Protein AF-A0A8I1S4Y5-F1 (afdb_monomer)

pLDDT: mean 83.0, std 14.91, range [41.59, 98.25]

Structure (mmCIF, N/CA/C/O backbone):
data_AF-A0A8I1S4Y5-F1
#
_entry.id   AF-A0A8I1S4Y5-F1
#
loop_
_atom_site.group_PDB
_atom_site.id
_atom_site.type_symbol
_atom_site.label_atom_id
_atom_site.label_alt_id
_atom_site.label_comp_id
_atom_site.label_asym_id
_atom_site.label_entity_id
_atom_site.label_seq_id
_atom_site.pdbx_PDB_ins_code
_atom_site.Cartn_x
_atom_site.Cartn_y
_atom_site.Cartn_z
_atom_site.occupancy
_atom_site.B_iso_or_equiv
_atom_site.auth_seq_id
_atom_site.auth_comp_id
_atom_site.auth_asym_id
_atom_site.auth_atom_id
_atom_site.pdbx_PDB_model_num
ATOM 1 N N . MET A 1 1 ? -2.148 12.660 -16.450 1.00 50.75 1 MET A N 1
ATOM 2 C CA . MET A 1 1 ? -1.764 11.814 -17.601 1.00 50.75 1 MET A CA 1
ATOM 3 C C . MET A 1 1 ? -1.109 10.560 -17.035 1.00 50.75 1 MET A C 1
ATOM 5 O O . MET A 1 1 ? -0.146 10.704 -16.294 1.00 50.75 1 MET A O 1
ATOM 9 N N . SER A 1 2 ? -1.682 9.371 -17.241 1.00 83.38 2 SER A N 1
ATOM 10 C CA . SER A 1 2 ? -1.099 8.118 -16.728 1.00 83.38 2 SER A CA 1
ATOM 11 C C . SER A 1 2 ? -0.148 7.539 -17.769 1.00 83.38 2 SER A C 1
ATOM 13 O O . SER A 1 2 ? -0.482 7.514 -18.951 1.00 83.38 2 SER A O 1
ATOM 15 N N . ILE A 1 3 ? 1.034 7.099 -17.342 1.00 91.25 3 ILE A N 1
ATOM 16 C CA . ILE A 1 3 ? 1.995 6.427 -18.220 1.00 91.25 3 ILE A CA 1
ATOM 17 C C . ILE A 1 3 ? 1.521 4.990 -18.456 1.00 91.25 3 ILE A C 1
ATOM 19 O O . ILE A 1 3 ? 1.373 4.223 -17.492 1.00 91.25 3 ILE A O 1
ATOM 23 N N . ASP A 1 4 ? 1.336 4.635 -19.727 1.00 94.56 4 ASP A N 1
ATOM 24 C CA . ASP A 1 4 ? 1.040 3.278 -20.186 1.00 94.56 4 ASP A CA 1
ATOM 25 C C . ASP A 1 4 ? 2.327 2.437 -20.235 1.00 94.56 4 ASP A C 1
ATOM 27 O O . ASP A 1 4 ? 3.141 2.533 -21.157 1.00 94.56 4 ASP A O 1
ATOM 31 N N . LEU A 1 5 ? 2.526 1.623 -19.196 1.00 94.75 5 LEU A N 1
ATOM 32 C CA . LEU A 1 5 ? 3.704 0.763 -19.066 1.00 94.75 5 LEU A CA 1
ATOM 33 C C . LEU A 1 5 ? 3.650 -0.451 -19.994 1.00 94.75 5 LEU A C 1
ATOM 35 O O . LEU A 1 5 ? 4.699 -1.016 -20.304 1.00 94.75 5 LEU A O 1
ATOM 39 N N . ASP A 1 6 ? 2.463 -0.861 -20.434 1.00 95.25 6 ASP A N 1
ATOM 40 C CA . ASP A 1 6 ? 2.308 -2.024 -21.300 1.00 95.25 6 ASP A CA 1
ATOM 41 C C . ASP A 1 6 ? 2.629 -1.649 -22.744 1.00 95.25 6 ASP A C 1
ATOM 43 O O . ASP A 1 6 ? 3.371 -2.376 -23.404 1.00 95.25 6 ASP A O 1
ATOM 47 N N . ALA A 1 7 ? 2.232 -0.454 -23.187 1.00 94.19 7 ALA A N 1
ATOM 48 C CA . ALA A 1 7 ? 2.683 0.105 -24.459 1.00 94.19 7 ALA A CA 1
ATOM 49 C C . ALA A 1 7 ? 4.204 0.347 -24.501 1.00 94.19 7 ALA A C 1
ATOM 51 O O . ALA A 1 7 ? 4.832 0.174 -25.547 1.00 94.19 7 ALA A O 1
ATOM 52 N N . ILE A 1 8 ? 4.834 0.751 -23.388 1.00 94.38 8 ILE A N 1
ATOM 53 C CA . ILE A 1 8 ? 6.304 0.869 -23.316 1.00 94.38 8 ILE A CA 1
ATOM 54 C C . ILE A 1 8 ? 6.953 -0.521 -23.341 1.00 94.38 8 ILE A C 1
ATOM 56 O O . ILE A 1 8 ? 7.883 -0.736 -24.115 1.00 94.38 8 ILE A O 1
ATOM 60 N N . LYS A 1 9 ? 6.437 -1.486 -22.566 1.00 95.25 9 LYS A N 1
ATOM 61 C CA . LYS A 1 9 ? 6.930 -2.873 -22.580 1.00 95.25 9 LYS A CA 1
ATOM 62 C C . LYS A 1 9 ? 6.816 -3.503 -23.969 1.00 95.25 9 LYS A C 1
ATOM 64 O O . LYS A 1 9 ? 7.739 -4.192 -24.382 1.00 95.25 9 LYS A O 1
ATOM 69 N N . ALA A 1 10 ? 5.713 -3.276 -24.681 1.00 95.00 10 ALA A N 1
ATOM 70 C CA . ALA A 1 10 ? 5.503 -3.803 -26.027 1.00 95.00 10 ALA A CA 1
ATOM 71 C C . ALA A 1 10 ? 6.514 -3.223 -27.025 1.00 95.00 10 ALA A C 1
ATOM 73 O O . ALA A 1 10 ? 7.111 -3.974 -27.790 1.00 95.00 10 ALA A O 1
ATOM 74 N N . ARG A 1 11 ? 6.766 -1.907 -26.968 1.00 95.38 11 ARG A N 1
ATOM 75 C CA . ARG A 1 11 ? 7.810 -1.263 -27.782 1.00 95.38 11 ARG A CA 1
ATOM 76 C C . ARG A 1 11 ? 9.198 -1.817 -27.471 1.00 95.38 11 ARG A C 1
ATOM 78 O O . ARG A 1 11 ? 9.948 -2.100 -28.395 1.00 95.38 11 ARG A O 1
ATOM 85 N N . LEU A 1 12 ? 9.508 -2.018 -26.191 1.00 93.62 12 LEU A N 1
ATOM 86 C CA . LEU A 1 12 ? 10.780 -2.599 -25.768 1.00 93.62 12 LEU A CA 1
ATOM 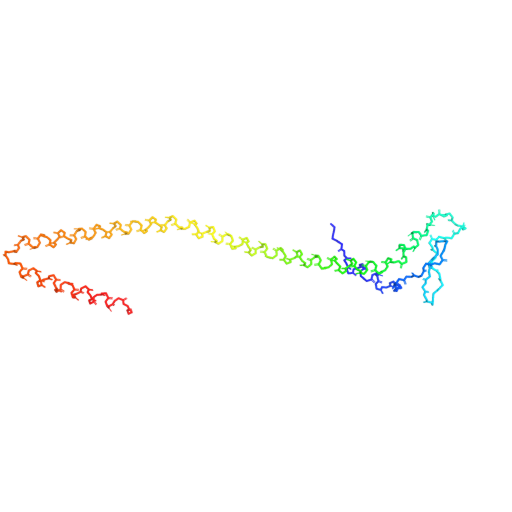87 C C . LEU A 1 12 ? 10.935 -4.057 -26.227 1.00 93.62 12 LEU A C 1
ATOM 89 O O . LEU A 1 12 ? 12.002 -4.436 -26.682 1.00 93.62 12 LEU A O 1
ATOM 93 N N . ALA A 1 13 ? 9.874 -4.862 -26.152 1.00 91.88 13 ALA A N 1
ATOM 94 C CA . ALA A 1 13 ? 9.891 -6.254 -26.602 1.00 91.88 13 ALA A CA 1
ATOM 95 C C . ALA A 1 13 ? 10.010 -6.398 -28.131 1.00 91.88 13 ALA A C 1
ATOM 97 O O . ALA A 1 13 ? 10.495 -7.419 -28.606 1.00 91.88 13 ALA A O 1
ATOM 98 N N . ALA A 1 14 ? 9.550 -5.398 -28.890 1.00 90.62 14 ALA A N 1
ATOM 99 C CA . ALA A 1 14 ? 9.699 -5.343 -30.342 1.00 90.62 14 ALA A CA 1
ATOM 100 C C . ALA A 1 14 ? 11.082 -4.833 -30.790 1.00 90.62 14 ALA A C 1
ATOM 102 O O . ALA A 1 14 ? 11.449 -5.018 -31.949 1.00 90.62 14 ALA A O 1
ATOM 103 N N . ALA A 1 15 ? 11.831 -4.175 -29.901 1.00 87.62 15 ALA A N 1
ATOM 104 C CA . ALA A 1 15 ? 13.185 -3.717 -30.180 1.00 87.62 15 ALA A CA 1
ATOM 105 C C . ALA A 1 15 ? 14.188 -4.881 -30.129 1.00 87.62 15 ALA A C 1
ATOM 107 O O . ALA A 1 15 ? 13.955 -5.896 -29.469 1.00 87.62 15 ALA A O 1
ATOM 108 N N . THR A 1 16 ? 15.331 -4.724 -30.801 1.00 83.31 16 THR A N 1
ATOM 109 C CA . THR A 1 16 ? 16.443 -5.675 -30.687 1.00 83.31 16 THR A CA 1
ATOM 110 C C . THR A 1 16 ? 16.907 -5.743 -29.228 1.00 83.31 16 THR A C 1
ATOM 112 O O . THR A 1 16 ? 17.200 -4.686 -28.656 1.00 83.31 16 THR A O 1
ATOM 115 N N . PRO A 1 17 ? 16.989 -6.941 -28.615 1.00 84.00 17 PRO A N 1
ATOM 116 C CA . PRO A 1 17 ? 17.469 -7.088 -27.245 1.00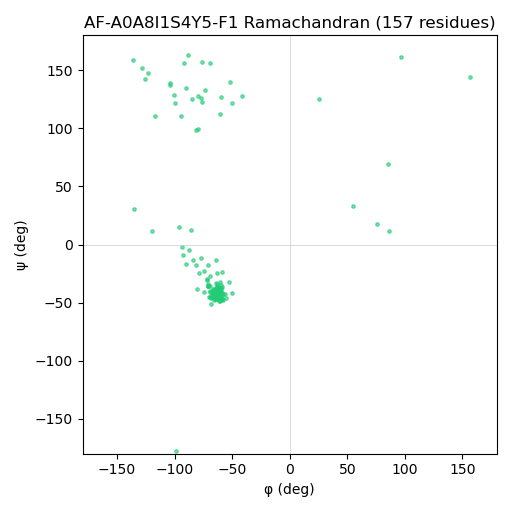 84.00 17 PRO A CA 1
ATOM 117 C C . PRO A 1 17 ? 18.823 -6.400 -27.029 1.00 84.00 17 PRO A C 1
ATOM 119 O O . PRO A 1 17 ? 19.680 -6.418 -27.907 1.00 84.00 17 PRO A O 1
ATOM 122 N N . GLY A 1 18 ? 18.985 -5.755 -25.875 1.00 79.31 18 GLY A N 1
ATOM 123 C CA . GLY A 1 18 ? 20.247 -5.148 -25.454 1.00 79.31 18 GLY A CA 1
ATOM 124 C C . GLY A 1 18 ? 21.046 -6.031 -24.482 1.00 79.31 18 GLY A C 1
ATOM 125 O O . GLY A 1 18 ? 20.584 -7.119 -24.124 1.00 79.31 18 GLY A O 1
ATOM 126 N N . PRO A 1 19 ? 22.203 -5.544 -24.001 1.00 84.50 19 PRO A N 1
ATOM 127 C CA . PRO A 1 19 ? 22.843 -4.302 -24.437 1.00 84.50 19 PRO A CA 1
ATOM 128 C C . PRO A 1 19 ? 23.388 -4.426 -25.865 1.00 84.50 19 PRO A C 1
ATOM 130 O O . PRO A 1 19 ? 23.619 -5.526 -26.364 1.00 84.50 19 PRO A O 1
ATOM 133 N N . TRP A 1 20 ? 23.538 -3.292 -26.538 1.00 85.38 20 TRP A N 1
ATOM 134 C CA . TRP A 1 20 ? 24.249 -3.220 -27.816 1.00 85.38 20 TRP A CA 1
ATOM 135 C C . TRP A 1 20 ? 25.726 -2.905 -27.546 1.00 85.38 20 TRP A C 1
ATOM 137 O O . TRP A 1 20 ? 26.069 -2.353 -26.505 1.00 85.38 20 TRP A O 1
ATOM 147 N N . ASP A 1 21 ? 26.611 -3.266 -28.465 1.00 82.94 21 ASP A N 1
ATOM 148 C CA . ASP A 1 21 ? 28.043 -3.016 -28.348 1.00 82.94 21 ASP A CA 1
ATOM 149 C C . ASP A 1 21 ? 28.377 -1.606 -28.850 1.00 82.94 21 ASP A C 1
ATOM 151 O O . ASP A 1 21 ? 28.074 -1.243 -29.992 1.00 82.94 21 ASP A O 1
ATOM 155 N N . TYR A 1 22 ? 29.043 -0.809 -28.015 1.00 80.31 22 TYR A N 1
ATOM 156 C CA . TYR A 1 22 ? 29.626 0.462 -28.436 1.00 80.31 22 TYR A CA 1
ATOM 157 C C . TYR A 1 22 ? 30.960 0.227 -29.157 1.00 80.31 22 TYR A C 1
ATOM 159 O O . TYR A 1 22 ? 31.843 -0.448 -28.627 1.00 80.31 22 TYR A O 1
ATOM 167 N N . VAL A 1 23 ? 31.126 0.789 -30.361 1.00 80.25 23 VAL A N 1
ATOM 168 C CA . VAL A 1 23 ? 32.311 0.538 -31.212 1.00 80.25 23 VAL A CA 1
ATOM 169 C C . VAL A 1 23 ? 33.134 1.790 -31.539 1.00 80.25 23 VAL A C 1
ATOM 171 O O . VAL A 1 23 ? 34.048 1.722 -32.360 1.00 80.25 23 VAL A O 1
ATOM 174 N N . GLY A 1 24 ? 32.873 2.917 -30.869 1.00 70.44 24 GLY A N 1
ATOM 175 C CA . GLY A 1 24 ? 33.624 4.165 -31.051 1.00 70.44 24 GLY A CA 1
ATOM 176 C C . GLY A 1 24 ? 32.956 5.155 -32.012 1.00 70.44 24 GLY A C 1
ATOM 177 O O . GLY A 1 24 ? 32.120 4.771 -32.823 1.00 70.44 24 GLY A O 1
ATOM 178 N N . GLN A 1 25 ? 33.343 6.436 -31.946 1.00 71.44 25 GLN A N 1
ATOM 179 C CA . GLN A 1 25 ? 32.921 7.501 -32.877 1.00 71.44 25 GLN A CA 1
ATOM 180 C C . GLN A 1 25 ? 31.392 7.679 -33.009 1.00 71.44 25 GLN A C 1
ATOM 182 O O . GLN A 1 25 ? 30.900 8.009 -34.087 1.00 71.44 25 GLN A O 1
ATOM 187 N N . GLY A 1 26 ? 30.631 7.444 -31.934 1.00 68.25 26 GLY A N 1
ATOM 188 C CA . GLY A 1 26 ? 29.165 7.558 -31.960 1.00 68.25 26 GLY A CA 1
ATOM 189 C C . GLY A 1 26 ? 28.437 6.393 -32.651 1.00 68.25 26 GLY A C 1
ATOM 190 O O . GLY A 1 26 ? 27.269 6.527 -33.015 1.00 68.25 26 GLY A O 1
ATOM 191 N N . TRP A 1 27 ? 29.104 5.250 -32.844 1.00 71.44 27 TRP A N 1
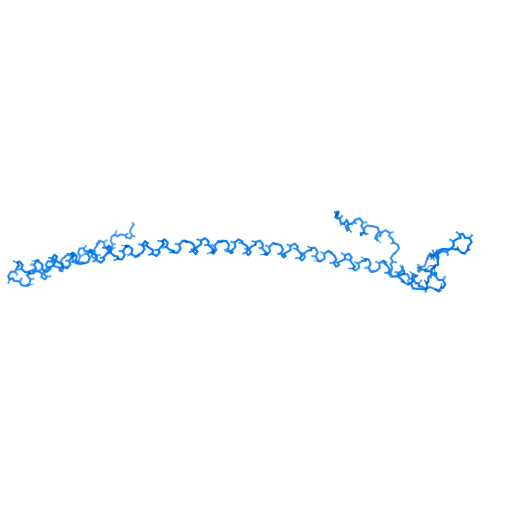ATOM 192 C CA . TRP A 1 27 ? 28.517 4.054 -33.452 1.00 71.44 27 TRP A CA 1
ATOM 193 C C . TRP A 1 27 ? 28.200 2.977 -32.417 1.00 71.44 27 TRP A C 1
ATOM 195 O O . TRP A 1 27 ? 29.028 2.652 -31.563 1.00 71.44 27 TRP A O 1
ATOM 205 N N . ILE A 1 28 ? 27.024 2.364 -32.558 1.00 76.00 28 ILE A N 1
ATOM 206 C CA . ILE A 1 28 ? 26.607 1.184 -31.795 1.00 76.00 28 ILE A CA 1
ATOM 207 C C . ILE A 1 28 ? 26.241 0.047 -32.752 1.00 76.00 28 ILE A C 1
ATOM 209 O O . ILE A 1 28 ? 25.753 0.259 -33.868 1.00 76.00 28 ILE A O 1
ATOM 213 N N . THR A 1 29 ? 26.487 -1.185 -32.329 1.00 79.50 29 THR A N 1
ATOM 214 C CA . THR A 1 29 ? 26.197 -2.389 -33.108 1.00 79.50 29 THR A CA 1
ATOM 215 C C . THR A 1 29 ? 25.555 -3.452 -32.232 1.00 79.50 29 THR A C 1
ATOM 217 O O . THR A 1 29 ? 25.684 -3.432 -31.019 1.00 79.50 29 THR A O 1
ATOM 220 N N . HIS A 1 30 ? 24.857 -4.399 -32.840 1.00 75.25 30 HIS A N 1
ATOM 221 C CA . HIS A 1 30 ? 24.373 -5.589 -32.150 1.00 75.25 30 HIS A CA 1
ATOM 222 C C . HIS A 1 30 ? 24.875 -6.822 -32.916 1.00 75.25 30 HIS A C 1
ATOM 224 O O . HIS A 1 30 ? 24.902 -6.785 -34.157 1.00 75.25 30 HIS A O 1
ATOM 230 N N . PRO A 1 31 ? 25.263 -7.915 -32.230 1.00 68.19 31 PRO A N 1
ATOM 231 C CA . PRO A 1 31 ? 25.729 -9.134 -32.881 1.00 68.19 31 PRO A CA 1
ATOM 232 C C . PRO A 1 31 ? 24.768 -9.611 -33.982 1.00 68.19 31 PRO A C 1
ATOM 234 O O . PRO A 1 31 ? 23.587 -9.854 -33.737 1.00 68.19 31 PRO A O 1
ATOM 237 N N . GLY A 1 32 ? 25.270 -9.733 -35.215 1.00 65.50 32 GLY A N 1
ATOM 238 C CA . GLY A 1 32 ? 24.486 -10.202 -36.366 1.00 65.50 32 GLY A CA 1
ATOM 239 C C . GLY A 1 32 ? 23.675 -9.135 -37.118 1.00 65.50 32 GLY A C 1
ATOM 240 O O . GLY A 1 32 ? 22.873 -9.498 -37.975 1.00 65.50 32 GLY A O 1
ATOM 241 N N . THR A 1 33 ? 23.890 -7.842 -36.854 1.00 63.75 33 THR A N 1
ATOM 242 C CA . THR A 1 33 ? 23.185 -6.727 -37.522 1.00 63.75 33 THR A CA 1
ATOM 243 C C . THR A 1 33 ? 24.141 -5.676 -38.095 1.00 63.75 33 THR A C 1
ATOM 245 O O . THR A 1 33 ? 25.242 -5.472 -37.593 1.00 63.75 33 THR A O 1
ATOM 248 N N . THR A 1 34 ? 23.713 -4.991 -39.159 1.00 59.25 34 THR A N 1
ATOM 249 C CA . THR A 1 34 ? 24.403 -3.844 -39.771 1.00 59.25 34 THR A CA 1
ATOM 250 C C . THR A 1 34 ? 24.095 -2.575 -38.974 1.00 59.25 34 THR A C 1
ATOM 252 O O . THR A 1 34 ? 23.016 -2.030 -39.146 1.00 59.25 34 THR A O 1
ATOM 255 N N . PHE A 1 35 ? 25.010 -2.178 -38.083 1.00 63.88 35 PHE A N 1
ATOM 256 C CA . PHE A 1 35 ? 25.199 -0.860 -37.438 1.00 63.88 35 PHE A CA 1
ATOM 257 C C . PHE A 1 35 ? 23.982 0.075 -37.288 1.00 63.88 35 PHE A C 1
ATOM 259 O O . PHE A 1 35 ? 23.396 0.525 -38.271 1.00 63.88 35 PHE A O 1
ATOM 266 N N . ALA A 1 36 ? 23.701 0.519 -36.060 1.00 65.19 36 ALA A N 1
ATOM 267 C CA . ALA A 1 36 ? 22.863 1.694 -35.841 1.00 65.19 36 ALA A CA 1
ATOM 268 C C . ALA A 1 36 ? 23.770 2.929 -35.695 1.00 65.19 36 ALA A C 1
ATOM 270 O O . ALA A 1 36 ? 24.526 3.059 -34.733 1.00 65.19 36 ALA A O 1
ATOM 271 N N . ALA A 1 37 ? 23.726 3.824 -36.684 1.00 59.06 37 ALA A N 1
ATOM 272 C CA . ALA A 1 37 ? 24.390 5.122 -36.605 1.00 59.06 37 ALA A CA 1
ATOM 273 C C . ALA A 1 37 ? 23.615 6.034 -35.650 1.00 59.06 37 ALA A C 1
ATOM 275 O O . ALA A 1 37 ? 22.406 6.196 -35.824 1.00 59.06 37 ALA A O 1
ATOM 276 N N . VAL A 1 38 ? 24.298 6.714 -34.727 1.00 61.12 38 VAL A N 1
ATOM 277 C CA . VAL A 1 38 ? 23.702 7.840 -33.979 1.00 61.12 38 VAL A CA 1
ATOM 278 C C . VAL A 1 38 ? 23.841 9.168 -34.769 1.00 61.12 38 VAL A C 1
ATOM 280 O O . VAL A 1 38 ? 23.545 10.251 -34.277 1.00 61.12 38 VAL A O 1
ATOM 283 N N . GLY A 1 39 ? 24.218 9.084 -36.053 1.00 54.69 39 GLY A N 1
ATOM 284 C CA . GLY A 1 39 ? 24.234 10.172 -37.039 1.00 54.69 39 GLY A CA 1
ATOM 285 C C . GLY A 1 39 ? 25.223 9.878 -38.174 1.00 54.69 39 GLY A C 1
ATOM 286 O O . GLY A 1 39 ? 26.266 9.278 -37.925 1.00 54.69 39 GLY A O 1
ATOM 287 N N . THR A 1 40 ? 24.922 10.266 -39.421 1.00 50.50 40 THR A N 1
ATOM 288 C CA . THR A 1 40 ? 25.888 10.182 -40.535 1.00 50.50 40 THR A CA 1
ATOM 289 C C . THR A 1 40 ? 26.456 11.573 -40.877 1.00 50.50 40 THR A C 1
ATOM 291 O O . THR A 1 40 ? 25.710 12.559 -40.872 1.00 50.50 40 THR A O 1
ATOM 294 N N . PRO A 1 41 ? 27.770 11.700 -41.166 1.00 49.06 41 PRO A N 1
ATOM 295 C CA . PRO A 1 41 ? 28.441 12.995 -41.375 1.00 49.06 41 PRO A CA 1
ATOM 296 C C . PRO A 1 41 ? 27.964 13.816 -42.583 1.00 49.06 41 PRO A C 1
ATOM 298 O O . PRO A 1 41 ? 28.305 14.990 -42.704 1.00 49.06 41 PRO A O 1
ATOM 301 N N . ASP A 1 42 ? 27.202 13.222 -43.493 1.00 53.97 42 ASP A N 1
ATOM 302 C CA . ASP A 1 42 ? 26.823 13.791 -44.784 1.00 53.97 42 ASP A CA 1
ATOM 303 C C . ASP A 1 42 ? 25.473 14.543 -44.786 1.00 53.97 42 ASP A C 1
ATOM 305 O O . ASP A 1 42 ? 25.124 15.136 -45.807 1.00 53.97 42 ASP A O 1
ATOM 309 N N . GLN A 1 43 ? 24.733 14.595 -43.662 1.00 51.91 43 GLN A N 1
ATOM 310 C CA . GLN A 1 43 ? 23.370 15.175 -43.607 1.00 51.91 43 GLN A CA 1
ATOM 311 C C . GLN A 1 43 ? 23.049 16.112 -42.413 1.00 51.91 43 GLN A C 1
ATOM 313 O O . GLN A 1 43 ? 21.893 16.223 -42.015 1.00 51.91 43 GLN A O 1
ATOM 318 N N . GLY A 1 44 ? 24.016 16.854 -41.857 1.00 47.97 44 GLY A N 1
ATOM 319 C CA . GLY A 1 44 ? 23.722 17.882 -40.833 1.00 47.97 44 GLY A CA 1
ATOM 320 C C . GLY A 1 44 ? 23.648 17.339 -39.399 1.00 47.97 44 GLY A C 1
ATOM 321 O O . GLY A 1 44 ? 22.592 17.308 -38.775 1.00 47.97 44 GLY A O 1
ATOM 322 N N . MET A 1 45 ? 24.814 16.937 -38.893 1.00 56.44 45 MET A N 1
ATOM 323 C CA . MET A 1 45 ? 25.065 16.320 -37.585 1.00 56.44 45 MET A CA 1
ATOM 324 C C . MET A 1 45 ? 24.294 16.918 -36.394 1.00 56.44 45 MET A C 1
ATOM 326 O O . MET A 1 45 ? 24.444 18.096 -36.065 1.00 56.44 45 MET A O 1
ATOM 330 N N . ILE A 1 46 ? 23.620 16.042 -35.643 1.00 55.78 46 ILE A N 1
ATOM 331 C CA . ILE A 1 46 ? 23.512 16.181 -34.186 1.00 55.78 46 ILE A CA 1
ATOM 332 C C . ILE A 1 46 ? 24.866 15.707 -33.626 1.00 55.78 46 ILE A C 1
ATOM 334 O O . ILE A 1 46 ? 25.296 14.610 -33.983 1.00 55.78 46 ILE A O 1
ATOM 338 N N . PRO A 1 47 ? 25.584 16.497 -32.809 1.00 60.19 47 PRO A N 1
ATOM 339 C CA . PRO A 1 47 ? 26.799 16.019 -32.161 1.00 60.19 47 PRO A CA 1
ATOM 340 C C . PRO A 1 47 ? 26.444 14.824 -31.268 1.00 60.19 47 PRO A C 1
ATOM 342 O O . PRO A 1 47 ? 25.740 14.997 -30.279 1.00 60.19 47 PRO A O 1
ATOM 345 N N . CYS A 1 48 ? 26.907 13.628 -31.630 1.00 64.88 48 CYS A N 1
ATOM 346 C CA . CYS A 1 48 ? 26.832 12.444 -30.782 1.00 64.88 48 CYS A CA 1
ATOM 347 C C . CYS A 1 48 ? 28.193 12.245 -30.125 1.00 64.88 48 CYS A C 1
ATOM 349 O O . CYS A 1 48 ? 29.211 12.116 -30.808 1.00 64.88 48 CYS A O 1
ATOM 351 N N . THR A 1 49 ? 28.213 12.230 -28.801 1.00 76.94 49 THR A N 1
ATOM 352 C CA . THR A 1 49 ? 29.391 11.876 -28.016 1.00 76.94 49 THR A CA 1
ATOM 353 C C . THR A 1 49 ? 29.432 10.372 -27.765 1.00 76.94 49 THR A C 1
ATOM 355 O O . THR A 1 49 ? 28.421 9.676 -27.871 1.00 76.94 49 THR A O 1
ATOM 358 N N . ASP A 1 50 ? 30.598 9.869 -27.370 1.00 78.12 50 ASP A N 1
ATOM 359 C CA . ASP A 1 50 ? 30.770 8.502 -26.872 1.00 78.12 50 ASP A CA 1
ATOM 360 C C . ASP A 1 50 ? 29.791 8.177 -25.728 1.00 78.12 50 ASP A C 1
ATOM 362 O O . ASP A 1 50 ? 29.308 7.053 -25.627 1.00 78.12 50 ASP A O 1
ATOM 366 N N . ALA A 1 51 ? 29.439 9.174 -24.907 1.00 78.69 51 ALA A N 1
ATOM 367 C CA . ALA A 1 51 ? 28.484 9.021 -23.812 1.00 78.69 51 ALA A CA 1
ATOM 368 C C . ALA A 1 51 ? 27.033 8.842 -24.296 1.00 78.69 51 ALA A C 1
ATOM 370 O O . ALA A 1 51 ? 26.279 8.082 -23.693 1.00 78.69 51 ALA A O 1
ATOM 371 N N . ASP A 1 52 ? 26.635 9.507 -25.385 1.00 77.75 52 ASP A N 1
ATOM 372 C CA . ASP A 1 52 ? 25.295 9.340 -25.964 1.00 77.75 52 ASP A CA 1
ATOM 373 C C . ASP A 1 52 ? 25.129 7.932 -26.548 1.00 77.75 52 ASP A C 1
ATOM 375 O O . ASP A 1 52 ? 24.101 7.281 -26.354 1.00 77.75 52 ASP A O 1
ATOM 379 N N . ALA A 1 53 ? 26.167 7.437 -27.224 1.00 80.44 53 ALA A N 1
ATOM 380 C CA . ALA A 1 53 ? 26.195 6.086 -27.766 1.00 80.44 53 ALA A CA 1
ATOM 381 C C . ALA A 1 53 ? 26.173 5.021 -26.656 1.00 80.44 53 ALA A C 1
ATOM 383 O O . ALA A 1 53 ? 25.407 4.063 -26.758 1.00 80.44 53 ALA A O 1
ATOM 384 N N . ASP A 1 54 ? 26.938 5.216 -25.577 1.00 83.19 54 ASP A N 1
ATOM 385 C CA . ASP A 1 54 ? 26.928 4.332 -24.406 1.00 83.19 54 ASP A CA 1
ATOM 386 C C . ASP A 1 54 ? 25.548 4.290 -23.725 1.00 83.19 54 ASP A C 1
ATOM 388 O O . ASP A 1 54 ? 25.020 3.212 -23.442 1.00 83.19 54 ASP A O 1
ATOM 392 N N . LEU A 1 55 ? 24.895 5.445 -23.553 1.00 85.00 55 LEU A N 1
ATOM 393 C CA . LEU A 1 55 ? 23.538 5.517 -23.006 1.00 85.00 55 LEU A CA 1
ATOM 394 C C . LEU A 1 55 ? 22.522 4.766 -23.881 1.00 85.00 55 LEU A C 1
ATOM 396 O O . LEU A 1 55 ? 21.699 4.007 -23.367 1.00 85.00 55 LEU A O 1
ATOM 400 N N . ILE A 1 56 ? 22.561 4.958 -25.204 1.00 85.50 56 ILE A N 1
ATOM 401 C CA . ILE A 1 56 ? 21.640 4.285 -26.135 1.00 85.50 56 ILE A CA 1
ATOM 402 C C . ILE A 1 56 ? 21.900 2.774 -26.158 1.00 85.50 56 ILE A C 1
ATOM 404 O O . ILE A 1 56 ? 20.946 1.995 -26.185 1.00 85.50 56 ILE A O 1
ATOM 408 N N . ALA A 1 57 ? 23.167 2.358 -26.103 1.00 85.62 57 ALA A N 1
ATOM 409 C CA . ALA A 1 57 ? 23.560 0.954 -26.067 1.00 85.62 57 ALA A CA 1
ATOM 410 C C . ALA A 1 57 ? 22.966 0.204 -24.860 1.00 85.62 57 ALA A C 1
ATOM 412 O O . ALA A 1 57 ? 22.547 -0.951 -24.988 1.00 85.62 57 ALA A O 1
ATOM 413 N N . HIS A 1 58 ? 22.870 0.876 -23.710 1.00 88.75 58 HIS A N 1
ATOM 414 C CA . HIS A 1 58 ? 22.314 0.316 -22.476 1.00 88.75 58 HIS A CA 1
ATOM 415 C C . HIS A 1 58 ? 20.803 0.535 -22.316 1.00 88.75 58 HIS A C 1
ATOM 417 O O . HIS A 1 58 ? 20.155 -0.186 -21.549 1.00 88.75 58 HIS A O 1
ATOM 423 N N . ALA A 1 59 ? 20.211 1.457 -23.083 1.00 90.88 59 ALA A N 1
ATOM 424 C CA . ALA A 1 59 ? 18.812 1.854 -22.947 1.00 90.88 59 ALA A CA 1
ATOM 425 C C . ALA A 1 59 ? 17.811 0.680 -22.916 1.00 90.88 59 ALA A C 1
ATOM 427 O O . ALA A 1 59 ? 16.910 0.722 -22.076 1.00 90.88 59 ALA A O 1
ATOM 428 N N . PRO A 1 60 ? 17.914 -0.388 -23.738 1.00 90.44 60 PRO A N 1
ATOM 429 C CA . PRO A 1 60 ? 16.969 -1.502 -23.648 1.00 90.44 60 PRO A CA 1
ATOM 430 C C . PRO A 1 60 ? 16.985 -2.209 -22.282 1.00 90.44 60 PRO A C 1
ATOM 432 O O . PRO A 1 60 ? 15.926 -2.513 -21.724 1.00 90.44 60 PRO A O 1
ATOM 435 N N . THR A 1 61 ? 18.174 -2.439 -21.721 1.00 92.31 61 THR A N 1
ATOM 436 C CA . THR A 1 61 ? 18.350 -3.093 -20.417 1.00 92.31 61 THR A CA 1
ATOM 437 C C . THR A 1 61 ? 17.865 -2.188 -19.287 1.00 92.31 61 THR A C 1
ATOM 439 O O . THR A 1 61 ? 17.094 -2.627 -18.429 1.00 92.31 61 THR A O 1
ATOM 442 N N . ASP A 1 62 ? 18.232 -0.908 -19.326 1.00 95.06 62 ASP A N 1
ATOM 443 C CA . ASP A 1 62 ? 17.835 0.066 -18.308 1.00 95.06 62 ASP A CA 1
ATOM 444 C C . ASP A 1 62 ? 16.322 0.307 -18.311 1.00 95.06 62 ASP A C 1
ATOM 446 O O . ASP A 1 62 ? 15.682 0.325 -17.258 1.00 95.06 62 ASP A O 1
ATOM 450 N N . LEU A 1 63 ? 15.703 0.408 -19.491 1.00 94.88 63 LEU A N 1
ATOM 451 C CA . LEU A 1 63 ? 14.250 0.525 -19.619 1.00 94.88 63 LEU A CA 1
ATOM 452 C C . LEU A 1 63 ? 13.530 -0.718 -19.084 1.00 94.88 63 LEU A C 1
ATOM 454 O O . LEU A 1 63 ? 12.478 -0.581 -18.454 1.00 94.88 63 LEU A O 1
ATOM 458 N N . ALA A 1 64 ? 14.078 -1.920 -19.287 1.00 93.81 64 ALA A N 1
ATOM 459 C CA . ALA A 1 64 ? 13.519 -3.140 -18.705 1.00 93.81 64 ALA A CA 1
ATOM 460 C C . ALA A 1 64 ? 13.551 -3.095 -17.168 1.00 93.81 64 ALA A C 1
ATOM 462 O O . ALA A 1 64 ? 12.536 -3.388 -16.523 1.00 93.81 64 ALA A O 1
ATOM 463 N N . ALA A 1 65 ? 14.683 -2.683 -16.586 1.00 95.81 65 ALA A N 1
ATOM 464 C CA . ALA A 1 65 ? 14.846 -2.537 -15.142 1.00 95.81 65 ALA A CA 1
ATOM 465 C C . ALA A 1 65 ? 13.898 -1.471 -14.563 1.00 95.81 65 ALA A C 1
ATOM 467 O O . ALA A 1 65 ? 13.189 -1.729 -13.587 1.00 95.81 65 ALA A O 1
ATOM 468 N N . LEU A 1 66 ? 13.795 -0.307 -15.212 1.00 96.94 66 LEU A N 1
ATOM 469 C CA . LEU A 1 66 ? 12.886 0.765 -14.802 1.00 96.94 66 LEU A CA 1
ATOM 470 C C . LEU A 1 66 ? 11.415 0.338 -14.885 1.00 96.94 66 LEU A C 1
ATOM 472 O O . LEU A 1 66 ? 10.639 0.628 -13.976 1.00 96.94 66 LEU A O 1
ATOM 476 N N . LEU A 1 67 ? 11.007 -0.389 -15.931 1.00 97.12 67 LEU A N 1
ATOM 477 C CA . LEU A 1 67 ? 9.644 -0.925 -16.030 1.00 97.12 67 LEU A CA 1
ATOM 478 C C . LEU A 1 67 ? 9.317 -1.889 -14.883 1.00 97.12 67 LEU A C 1
ATOM 480 O O . LEU A 1 67 ? 8.190 -1.875 -14.376 1.00 97.12 67 LEU A O 1
ATOM 484 N N . ALA A 1 68 ? 10.273 -2.732 -14.486 1.00 96.50 68 ALA A N 1
ATOM 485 C CA . ALA A 1 68 ? 10.106 -3.636 -13.355 1.00 96.50 68 ALA A CA 1
ATOM 486 C C . ALA A 1 68 ? 9.944 -2.857 -12.041 1.00 96.50 68 ALA A C 1
ATOM 488 O O . ALA A 1 68 ? 8.987 -3.107 -11.301 1.00 96.50 68 ALA A O 1
ATOM 489 N N . GLU A 1 69 ? 10.802 -1.864 -11.796 1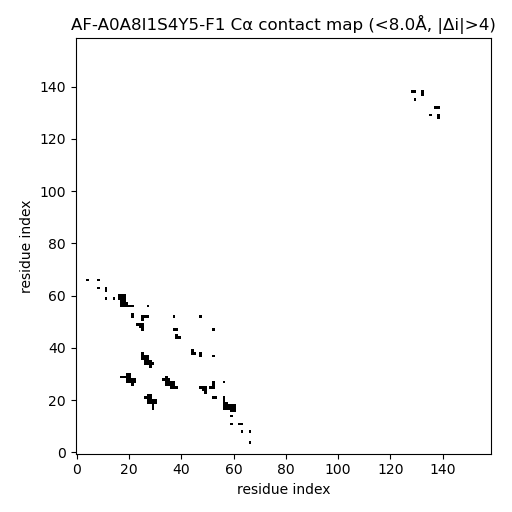.00 98.12 69 GLU A N 1
ATOM 490 C CA . GLU A 1 69 ? 10.751 -1.058 -10.573 1.00 98.12 69 GLU A CA 1
ATOM 491 C C . GLU A 1 69 ? 9.472 -0.218 -10.496 1.00 98.12 69 GLU A C 1
ATOM 493 O O . GLU A 1 69 ? 8.780 -0.236 -9.480 1.00 98.12 69 GLU A O 1
ATOM 498 N N . VAL A 1 70 ? 9.062 0.446 -11.582 1.00 97.56 70 VAL A N 1
ATOM 499 C CA . VAL A 1 70 ? 7.815 1.230 -11.591 1.00 97.56 70 VAL A CA 1
ATOM 500 C C . VAL A 1 70 ? 6.601 0.338 -11.315 1.00 97.56 70 VAL A C 1
ATOM 502 O O . VAL A 1 70 ? 5.690 0.746 -10.588 1.00 97.56 70 VAL A O 1
ATOM 505 N N . ARG A 1 71 ? 6.566 -0.895 -11.840 1.00 96.38 71 ARG A N 1
ATOM 506 C CA . ARG A 1 71 ? 5.502 -1.855 -11.499 1.00 96.38 71 ARG A CA 1
ATOM 507 C C . ARG A 1 71 ? 5.540 -2.246 -10.022 1.00 96.38 71 ARG A C 1
ATOM 509 O O . ARG A 1 71 ? 4.485 -2.271 -9.386 1.00 96.38 71 ARG A O 1
ATOM 516 N N . ALA A 1 72 ? 6.721 -2.521 -9.471 1.00 97.06 72 ALA A N 1
ATOM 517 C CA . ALA A 1 72 ? 6.883 -2.844 -8.056 1.00 97.06 72 ALA A CA 1
ATOM 518 C C . ALA A 1 72 ? 6.429 -1.683 -7.156 1.00 97.06 72 ALA A C 1
ATOM 520 O O . ALA A 1 72 ? 5.669 -1.899 -6.211 1.00 97.06 72 ALA A O 1
ATOM 521 N N . LEU A 1 73 ? 6.807 -0.449 -7.491 1.00 97.75 73 LEU A N 1
ATOM 522 C CA . LEU A 1 73 ? 6.393 0.760 -6.782 1.00 97.75 73 LEU A CA 1
ATOM 523 C C . LEU A 1 73 ? 4.882 0.983 -6.857 1.00 97.75 73 LEU A C 1
ATOM 525 O O . LEU A 1 73 ? 4.264 1.246 -5.828 1.00 97.75 73 LEU A O 1
ATOM 529 N N . ARG A 1 74 ? 4.257 0.811 -8.030 1.00 96.88 74 ARG A N 1
ATOM 530 C CA . ARG A 1 74 ? 2.790 0.897 -8.164 1.00 96.88 74 ARG A CA 1
ATOM 531 C C . ARG A 1 74 ? 2.080 -0.142 -7.296 1.00 96.88 74 ARG A C 1
ATOM 533 O O . ARG A 1 74 ? 1.092 0.191 -6.647 1.00 96.88 74 ARG A O 1
ATOM 540 N N . LYS A 1 75 ? 2.601 -1.372 -7.230 1.00 97.25 75 LYS A N 1
ATOM 541 C CA . LYS A 1 75 ? 2.068 -2.421 -6.349 1.00 97.25 75 LYS A CA 1
ATOM 542 C C . LYS A 1 75 ? 2.212 -2.048 -4.870 1.00 97.25 75 LYS A C 1
ATOM 544 O O . LYS A 1 75 ? 1.244 -2.150 -4.126 1.00 97.25 75 LYS A O 1
ATOM 549 N N . ARG A 1 76 ? 3.390 -1.577 -4.447 1.00 98.12 76 ARG A N 1
ATOM 550 C CA . ARG A 1 76 ? 3.625 -1.118 -3.065 1.00 98.12 76 ARG A CA 1
ATOM 551 C C . ARG A 1 76 ? 2.697 0.040 -2.691 1.00 98.12 76 ARG A C 1
ATOM 553 O O . ARG A 1 76 ? 2.100 0.010 -1.625 1.00 98.12 76 ARG A O 1
ATOM 560 N N . ALA A 1 77 ? 2.528 1.021 -3.577 1.00 97.56 77 ALA A N 1
ATOM 561 C CA . ALA A 1 77 ? 1.635 2.157 -3.355 1.00 97.56 77 ALA A CA 1
ATOM 562 C C . ALA A 1 77 ? 0.164 1.729 -3.208 1.00 97.56 77 ALA A C 1
ATOM 564 O O . ALA A 1 77 ? -0.543 2.257 -2.350 1.00 97.56 77 ALA A O 1
ATOM 565 N N . ALA A 1 78 ? -0.287 0.755 -4.006 1.00 97.12 78 ALA A N 1
ATOM 566 C CA . ALA A 1 78 ? -1.626 0.186 -3.876 1.00 97.12 78 ALA A CA 1
ATOM 567 C C . ALA A 1 78 ? -1.812 -0.518 -2.521 1.00 97.12 78 ALA A C 1
ATOM 569 O O . ALA A 1 78 ? -2.788 -0.242 -1.830 1.00 97.12 78 ALA A O 1
ATOM 570 N N . ASN A 1 79 ? -0.849 -1.346 -2.102 1.00 97.94 79 ASN A N 1
ATOM 571 C CA . ASN A 1 79 ? -0.896 -2.025 -0.804 1.00 97.94 79 ASN A CA 1
ATOM 572 C C . ASN A 1 79 ? -0.928 -1.037 0.369 1.00 97.94 79 ASN A C 1
ATOM 574 O O . ASN A 1 79 ? -1.803 -1.132 1.220 1.00 97.94 79 ASN A O 1
ATOM 578 N N . LEU A 1 80 ? -0.042 -0.037 0.372 1.00 98.00 80 LEU A N 1
ATOM 579 C CA . LEU A 1 80 ? -0.022 1.002 1.410 1.00 98.00 80 LEU A CA 1
ATOM 580 C C . LEU A 1 80 ? -1.334 1.793 1.469 1.00 98.00 80 LEU A C 1
ATOM 582 O O . LEU A 1 80 ? -1.747 2.242 2.534 1.00 98.00 80 LEU A O 1
ATOM 586 N N . SER A 1 81 ? -1.995 1.979 0.325 1.00 97.50 81 SER A N 1
ATOM 587 C CA . SER A 1 81 ? -3.297 2.647 0.280 1.00 97.50 81 SER A CA 1
ATOM 588 C C . SER A 1 81 ? -4.398 1.795 0.921 1.00 97.50 81 SER A C 1
ATOM 590 O O . SER A 1 81 ? -5.270 2.357 1.579 1.00 97.50 81 SER A O 1
ATOM 592 N N . LEU A 1 82 ? -4.345 0.467 0.763 1.00 97.50 82 LEU A N 1
ATOM 593 C CA . LEU A 1 82 ? -5.263 -0.468 1.422 1.00 97.50 82 LEU A CA 1
ATOM 594 C C . LEU A 1 82 ? -5.025 -0.507 2.933 1.00 97.50 82 LEU A C 1
ATOM 596 O O . LEU A 1 82 ? -5.954 -0.256 3.690 1.00 97.50 82 LEU A O 1
ATOM 600 N N . GLU A 1 83 ? -3.778 -0.707 3.365 1.00 97.75 83 GLU A N 1
ATOM 601 C CA . GLU A 1 83 ? -3.413 -0.706 4.791 1.00 97.75 83 GLU A CA 1
ATOM 602 C C . GLU A 1 83 ? -3.835 0.605 5.469 1.00 97.75 83 GLU A C 1
ATOM 604 O O . GLU A 1 83 ? -4.408 0.616 6.556 1.00 97.75 83 GLU A O 1
ATOM 609 N N . ARG A 1 84 ? -3.620 1.745 4.801 1.00 98.06 84 ARG A N 1
ATOM 610 C CA . ARG A 1 84 ? -4.065 3.047 5.305 1.00 98.06 84 ARG A CA 1
ATOM 611 C C . ARG A 1 84 ? -5.588 3.131 5.454 1.00 98.06 84 ARG A C 1
ATOM 613 O O . ARG A 1 84 ? -6.047 3.805 6.376 1.00 98.06 84 ARG A O 1
ATOM 620 N N . ALA A 1 85 ? -6.357 2.528 4.549 1.00 97.31 85 ALA A N 1
ATOM 621 C CA . ALA A 1 85 ? -7.814 2.501 4.649 1.00 97.31 85 ALA A CA 1
ATOM 622 C C . ALA A 1 85 ? -8.264 1.646 5.843 1.00 97.31 85 ALA A C 1
ATOM 624 O O . ALA A 1 85 ? -9.057 2.116 6.653 1.00 97.31 85 ALA A O 1
ATOM 625 N N . GLU A 1 86 ? -7.671 0.465 6.023 1.00 97.31 86 GLU A N 1
ATOM 626 C CA . GLU A 1 86 ? -7.943 -0.413 7.170 1.00 97.31 86 GLU A CA 1
ATOM 627 C C . GLU A 1 86 ? -7.643 0.283 8.505 1.00 97.31 86 GLU A C 1
ATOM 629 O O . GLU A 1 86 ? -8.484 0.302 9.406 1.00 97.31 86 GLU A O 1
ATOM 634 N N . PHE A 1 87 ? -6.487 0.945 8.618 1.00 97.62 87 PHE A N 1
ATOM 635 C CA . PHE A 1 87 ? -6.153 1.715 9.819 1.00 97.62 87 PHE A CA 1
ATOM 636 C C . PHE A 1 87 ? -7.096 2.897 10.052 1.00 97.62 87 PHE A C 1
ATOM 638 O O . PHE A 1 87 ? -7.354 3.263 11.201 1.00 97.62 87 PHE A O 1
ATOM 645 N N . ALA A 1 88 ? -7.608 3.525 8.991 1.00 97.56 88 ALA A N 1
ATOM 646 C CA . ALA A 1 88 ? -8.578 4.606 9.126 1.00 97.56 88 ALA A CA 1
ATOM 647 C C . ALA A 1 88 ? -9.914 4.090 9.684 1.00 97.56 88 ALA A C 1
ATOM 649 O O . ALA A 1 88 ? -10.476 4.726 10.581 1.00 97.56 88 ALA A O 1
ATOM 650 N N . ASP A 1 89 ? -10.371 2.930 9.214 1.00 98.06 89 ASP A N 1
ATOM 651 C CA . ASP A 1 89 ? -11.591 2.276 9.690 1.00 98.06 89 ASP A CA 1
ATOM 652 C C . ASP A 1 89 ? -11.451 1.823 11.151 1.00 98.06 89 ASP A C 1
ATOM 654 O O . ASP A 1 89 ? -12.335 2.078 11.974 1.00 98.06 89 ASP A O 1
ATOM 658 N N . GLU A 1 90 ? -10.312 1.227 11.519 1.00 98.19 90 GLU A N 1
ATOM 659 C CA . GLU A 1 90 ? -10.031 0.848 12.907 1.00 98.19 90 GLU A CA 1
ATOM 660 C C . GLU A 1 90 ? -9.987 2.076 13.825 1.00 98.19 90 GLU A C 1
ATOM 662 O O . GLU A 1 90 ? -10.624 2.097 14.883 1.00 98.19 90 GLU A O 1
ATOM 667 N N . ALA A 1 91 ? -9.294 3.139 13.405 1.00 98.19 91 ALA A N 1
ATOM 668 C CA . ALA A 1 91 ? -9.236 4.384 14.159 1.00 98.19 91 ALA A CA 1
ATOM 669 C C . ALA A 1 91 ? -10.630 4.997 14.348 1.00 98.19 91 ALA A C 1
ATOM 671 O O . ALA A 1 91 ? -10.920 5.541 15.416 1.00 98.19 91 ALA A O 1
ATOM 672 N N . GLN A 1 92 ? -11.503 4.903 13.343 1.00 98.00 92 GLN A N 1
ATOM 673 C CA . GLN A 1 92 ? -12.878 5.372 13.459 1.00 98.00 92 GLN A CA 1
ATOM 674 C C . GLN A 1 92 ? -13.692 4.513 14.433 1.00 98.00 92 GLN A C 1
ATOM 676 O O . GLN A 1 92 ? -14.333 5.058 15.329 1.00 98.00 92 GLN A O 1
ATOM 681 N N . SER A 1 93 ? -13.591 3.186 14.346 1.00 98.12 93 SER A N 1
ATOM 682 C CA . SER A 1 93 ? -14.248 2.263 15.281 1.00 98.12 93 SER A CA 1
ATOM 683 C C . SER A 1 93 ? -13.822 2.510 16.732 1.00 98.12 93 SER A C 1
ATOM 685 O O . SER A 1 93 ? -14.651 2.550 17.646 1.00 98.12 93 SER A O 1
ATOM 687 N N . LEU A 1 94 ? -12.526 2.740 16.967 1.00 98.12 94 LEU A N 1
ATOM 688 C CA . LEU A 1 94 ? -12.012 3.076 18.294 1.00 98.12 94 LEU A CA 1
ATOM 689 C C . LEU A 1 94 ? -12.538 4.423 18.792 1.00 98.12 94 LEU A C 1
ATOM 691 O O . LEU A 1 94 ? -12.906 4.522 19.964 1.00 98.12 94 LEU A O 1
ATOM 695 N N . ARG A 1 95 ? -12.629 5.438 17.925 1.00 98.25 95 ARG A N 1
ATOM 696 C CA . ARG A 1 95 ? -13.243 6.727 18.281 1.00 98.25 95 ARG A CA 1
ATOM 697 C C . ARG A 1 95 ? -14.709 6.566 18.661 1.00 98.25 95 ARG A C 1
ATOM 699 O O . ARG A 1 95 ? -15.112 7.098 19.692 1.00 98.25 95 ARG A O 1
ATOM 706 N N . ASP A 1 96 ? -15.476 5.797 17.898 1.00 98.06 96 ASP A N 1
ATOM 707 C CA . ASP A 1 96 ? -16.895 5.562 18.177 1.00 98.06 96 ASP A CA 1
ATOM 708 C C . ASP A 1 96 ? -17.087 4.808 19.500 1.00 98.06 96 ASP A C 1
ATOM 710 O O . ASP A 1 96 ? -17.967 5.138 20.297 1.00 98.06 96 ASP A O 1
ATOM 714 N N . ARG A 1 97 ? -16.232 3.817 19.784 1.00 97.88 97 ARG A N 1
ATOM 715 C CA . ARG A 1 97 ? -16.223 3.108 21.073 1.00 97.88 97 ARG A CA 1
ATOM 716 C C . ARG A 1 97 ? -15.885 4.044 22.226 1.00 97.88 97 ARG A C 1
ATOM 718 O O . ARG A 1 97 ? -16.558 3.985 23.253 1.00 97.88 97 ARG A O 1
ATOM 725 N N . LEU A 1 98 ? -14.874 4.896 22.057 1.00 98.00 98 LEU A N 1
ATOM 726 C CA . LEU A 1 98 ? -14.463 5.874 23.062 1.00 98.00 98 LEU A CA 1
ATOM 727 C C . LEU A 1 98 ? -15.582 6.888 23.336 1.00 98.00 98 LEU A C 1
ATOM 729 O O . LEU A 1 98 ? -15.859 7.190 24.493 1.00 98.00 98 LEU A O 1
ATOM 733 N N . ALA A 1 99 ? -16.280 7.341 22.292 1.00 97.38 99 ALA A N 1
ATOM 734 C CA . ALA A 1 99 ? -17.402 8.271 22.399 1.00 97.38 99 ALA A CA 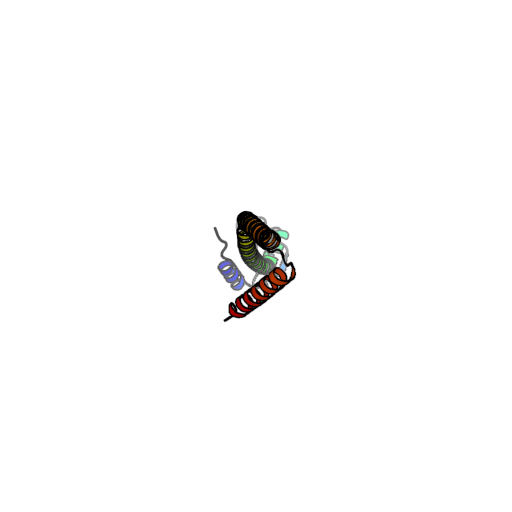1
ATOM 735 C C . ALA A 1 99 ? -18.593 7.704 23.196 1.00 97.38 99 ALA A C 1
ATOM 737 O O . ALA A 1 99 ? -19.347 8.473 23.784 1.00 97.38 99 ALA A O 1
ATOM 738 N N . ARG A 1 100 ? -18.744 6.373 23.268 1.00 97.31 100 ARG A N 1
ATOM 739 C CA . ARG A 1 100 ? -19.786 5.700 24.070 1.00 97.31 100 ARG A CA 1
ATOM 740 C C . ARG A 1 100 ? -19.407 5.499 25.537 1.00 97.31 100 ARG A C 1
ATOM 742 O O . ARG A 1 100 ? -20.268 5.132 26.333 1.00 97.31 100 ARG A O 1
ATOM 749 N N . ILE A 1 101 ? -18.138 5.681 25.915 1.00 97.62 101 ILE A N 1
ATOM 750 C CA . ILE A 1 101 ? -17.703 5.471 27.304 1.00 97.62 101 ILE A CA 1
ATOM 751 C C . ILE A 1 101 ? -18.422 6.419 28.273 1.00 97.62 101 ILE A C 1
ATOM 753 O O . ILE A 1 101 ? -18.962 5.892 29.241 1.00 97.62 101 ILE A O 1
ATOM 757 N N . PRO A 1 102 ? -18.509 7.743 28.022 1.00 97.62 102 PRO A N 1
ATOM 758 C CA . PRO A 1 102 ? -19.169 8.672 28.939 1.00 97.62 102 PRO A CA 1
ATOM 759 C C . PRO A 1 102 ? -20.616 8.282 29.252 1.00 97.62 102 PRO A C 1
ATOM 761 O O . PRO A 1 102 ? -21.005 8.231 30.413 1.00 97.62 102 PRO A O 1
ATOM 764 N N . GLU A 1 103 ? -21.397 7.922 28.232 1.00 95.88 103 GLU A N 1
ATOM 765 C CA . GLU A 1 103 ? -22.785 7.484 28.410 1.00 95.88 103 GLU A CA 1
ATOM 766 C C . GLU A 1 103 ? -22.868 6.206 29.256 1.00 95.88 103 GLU A C 1
ATOM 768 O O . GLU A 1 103 ? -23.655 6.126 30.198 1.00 95.88 103 GLU A O 1
ATOM 773 N N . ARG A 1 104 ? -22.014 5.211 28.975 1.00 95.44 104 ARG A N 1
ATOM 774 C CA . ARG A 1 104 ? -21.963 3.970 29.764 1.00 95.44 104 ARG A CA 1
ATOM 775 C C . ARG A 1 104 ? -21.556 4.228 31.210 1.00 95.44 104 ARG A C 1
ATOM 777 O O . ARG A 1 104 ? -22.112 3.586 32.096 1.00 95.44 104 ARG A O 1
ATOM 784 N N . THR A 1 105 ? -20.614 5.139 31.451 1.00 96.38 105 THR A N 1
ATOM 785 C CA . THR A 1 105 ? -20.210 5.517 32.809 1.00 96.38 105 THR A CA 1
ATOM 786 C C . THR A 1 105 ? -21.335 6.236 33.538 1.00 96.38 105 THR A C 1
ATOM 788 O O . THR A 1 105 ? -21.650 5.840 34.650 1.00 96.38 105 THR A O 1
ATOM 791 N N . THR A 1 106 ? -22.023 7.187 32.899 1.00 96.69 106 THR A N 1
ATOM 792 C CA . THR A 1 106 ? -23.157 7.894 33.514 1.00 96.69 106 THR A CA 1
ATOM 793 C C . THR A 1 106 ? -24.311 6.943 33.833 1.00 96.69 106 THR A C 1
ATOM 795 O O . THR A 1 106 ? -24.872 7.001 34.924 1.00 96.69 106 THR A O 1
ATOM 798 N N . ASN A 1 107 ? -24.639 6.020 32.925 1.00 95.50 107 ASN A N 1
ATOM 799 C CA . ASN A 1 107 ? -25.672 5.012 33.170 1.00 95.50 107 ASN A CA 1
ATOM 800 C C . ASN A 1 107 ? -25.286 4.069 34.320 1.00 95.50 107 ASN A C 1
ATOM 802 O O . ASN A 1 107 ? -26.125 3.748 35.158 1.00 95.50 107 ASN A O 1
ATOM 806 N N . ALA A 1 108 ? -24.020 3.646 34.387 1.00 95.00 108 ALA A N 1
ATOM 807 C CA . ALA A 1 108 ? -23.528 2.812 35.479 1.00 95.00 108 ALA A CA 1
ATOM 808 C C . ALA A 1 108 ? -23.539 3.555 36.825 1.00 95.00 108 ALA A C 1
ATOM 810 O O . ALA A 1 108 ? -23.941 2.982 37.833 1.00 95.00 108 ALA A O 1
ATOM 811 N N . GLU A 1 109 ? -23.140 4.828 36.849 1.00 97.62 109 GLU A N 1
ATOM 812 C CA . GLU A 1 109 ? -23.195 5.679 38.043 1.00 97.62 109 GLU A CA 1
ATOM 813 C C . GLU A 1 109 ? -24.634 5.854 38.541 1.00 97.62 109 GLU A C 1
ATOM 815 O O . GLU A 1 109 ? -24.894 5.702 39.735 1.00 97.62 109 GLU A O 1
ATOM 820 N N . ALA A 1 110 ? -25.581 6.099 37.631 1.00 96.50 110 ALA A N 1
ATOM 821 C CA . ALA A 1 110 ? -26.996 6.212 37.967 1.00 96.50 110 ALA A CA 1
ATOM 822 C C . ALA A 1 110 ? -27.564 4.905 38.545 1.00 96.50 110 ALA A C 1
ATOM 824 O O . ALA A 1 110 ? -28.317 4.938 39.519 1.00 96.50 110 ALA A O 1
ATOM 825 N N . GLU A 1 111 ? -27.185 3.755 37.983 1.00 96.25 111 GLU A N 1
ATOM 826 C CA . GLU A 1 111 ? -27.636 2.455 38.487 1.00 96.25 111 GLU A CA 1
ATOM 827 C C . GLU A 1 111 ? -27.031 2.128 39.856 1.00 96.25 111 GLU A C 1
ATOM 829 O O . GLU A 1 111 ? -27.736 1.654 40.746 1.00 96.25 111 GLU A O 1
ATOM 834 N N . VAL A 1 112 ? -25.753 2.448 40.080 1.00 96.75 112 VAL A N 1
ATOM 835 C CA . VAL A 1 112 ? -25.126 2.308 41.404 1.00 96.75 112 VAL A CA 1
ATOM 836 C C . VAL A 1 112 ? -25.866 3.144 42.445 1.00 96.75 112 VAL A C 1
ATOM 838 O O . VAL A 1 112 ? -26.121 2.657 43.548 1.00 96.75 112 VAL A O 1
ATOM 841 N N . GLU A 1 113 ? -26.238 4.379 42.111 1.00 96.88 113 GLU A N 1
ATOM 842 C CA . GLU A 1 113 ? -26.971 5.247 43.032 1.00 96.88 113 GLU A CA 1
ATOM 843 C C . GLU A 1 113 ? -28.386 4.725 43.311 1.00 96.88 113 GLU A C 1
ATOM 845 O O . GLU A 1 113 ? -28.824 4.675 44.462 1.00 96.88 113 GLU A O 1
ATOM 850 N N . ARG A 1 114 ? -29.078 4.228 42.280 1.00 96.19 114 ARG A N 1
ATOM 851 C CA . ARG A 1 114 ? -30.375 3.560 42.434 1.00 96.19 114 ARG A CA 1
ATOM 852 C C . ARG A 1 114 ? -30.279 2.354 43.370 1.00 96.19 114 ARG A C 1
ATOM 854 O O . ARG A 1 114 ? -31.103 2.214 44.273 1.00 96.19 114 ARG A O 1
ATOM 861 N N . LEU A 1 115 ? -29.285 1.491 43.171 1.00 92.94 115 LEU A N 1
ATOM 862 C CA . LEU A 1 115 ? -29.085 0.295 43.991 1.00 92.94 115 LEU A CA 1
ATOM 863 C C . LEU A 1 115 ? -28.736 0.650 45.439 1.00 92.94 115 LEU A C 1
ATOM 865 O O . LEU A 1 115 ? -29.249 0.012 46.357 1.00 92.94 115 LEU A O 1
ATOM 869 N N . ARG A 1 116 ? -27.929 1.694 45.667 1.00 94.75 116 ARG A N 1
ATOM 870 C CA . ARG A 1 116 ? -27.666 2.212 47.020 1.00 94.75 116 ARG A CA 1
ATOM 871 C C . ARG A 1 116 ? -28.950 2.646 47.717 1.00 94.75 116 ARG A C 1
ATOM 873 O O . ARG A 1 116 ? -29.191 2.210 48.839 1.00 94.75 116 ARG A O 1
ATOM 880 N N . ALA A 1 117 ? -29.804 3.409 47.035 1.00 92.06 117 ALA A N 1
ATOM 881 C CA . ALA A 1 117 ? -31.086 3.836 47.590 1.00 92.06 117 ALA A CA 1
ATOM 882 C C . ALA A 1 117 ? -31.996 2.645 47.951 1.00 92.06 117 ALA A C 1
ATOM 884 O O . ALA A 1 117 ? -32.640 2.651 49.001 1.00 92.06 117 ALA A O 1
ATOM 885 N N . VAL A 1 118 ? -32.020 1.595 47.120 1.00 94.38 118 VAL A N 1
ATOM 886 C CA . VAL A 1 118 ? -32.757 0.352 47.416 1.00 94.38 118 VAL A CA 1
ATOM 887 C C . VAL A 1 118 ? -32.193 -0.342 48.656 1.00 94.38 118 VAL A C 1
ATOM 889 O O . VAL A 1 118 ? -32.961 -0.746 49.528 1.00 94.38 118 VAL A O 1
ATOM 892 N N . VAL A 1 119 ? -30.867 -0.455 48.767 1.00 92.38 119 VAL A N 1
ATOM 893 C CA . VAL A 1 119 ? -30.206 -1.069 49.928 1.00 92.38 119 VAL A CA 1
ATOM 894 C C . VAL A 1 119 ? -30.502 -0.294 51.210 1.00 92.38 119 VAL A C 1
ATOM 896 O O . VAL A 1 119 ? -30.824 -0.908 52.226 1.00 92.38 119 VAL A O 1
ATOM 899 N N . ASP A 1 120 ? -30.426 1.034 51.179 1.00 90.75 120 ASP A N 1
ATOM 900 C CA . ASP A 1 120 ? -30.705 1.864 52.352 1.00 90.75 120 ASP A CA 1
ATOM 901 C C . ASP A 1 120 ? -32.181 1.786 52.762 1.00 90.75 120 ASP A C 1
ATOM 903 O O . ASP A 1 120 ? -32.488 1.669 53.950 1.00 90.75 120 ASP A O 1
ATOM 907 N N . SER A 1 121 ? -33.103 1.735 51.794 1.00 89.88 121 SER A N 1
ATOM 908 C CA . SER A 1 121 ? -34.522 1.492 52.068 1.00 89.88 121 SER A CA 1
ATOM 909 C C . SER A 1 121 ? -34.765 0.109 52.680 1.00 89.88 121 SER A C 1
ATOM 911 O O . SER A 1 121 ? -35.511 0.001 53.653 1.00 89.88 121 SER A O 1
ATOM 913 N N . ALA A 1 122 ? -34.119 -0.939 52.161 1.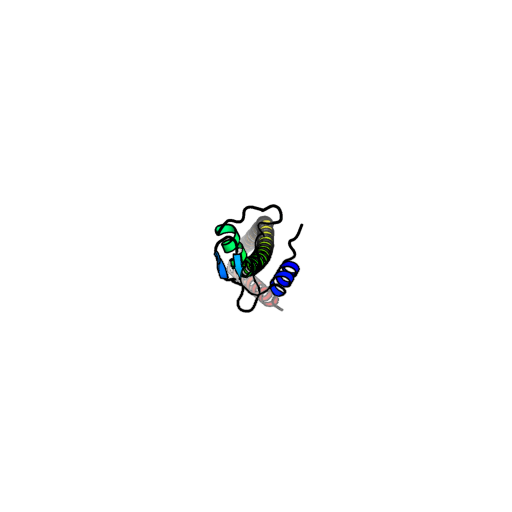00 85.12 122 ALA A N 1
ATOM 914 C CA . ALA A 1 122 ? -34.240 -2.293 52.695 1.00 85.12 122 ALA A CA 1
ATOM 915 C C . ALA A 1 122 ? -33.705 -2.388 54.132 1.00 85.12 122 ALA A C 1
ATOM 917 O O . ALA A 1 122 ? -34.351 -2.997 54.984 1.00 85.12 122 ALA A O 1
ATOM 918 N N . LYS A 1 123 ? -32.571 -1.738 54.428 1.00 85.81 123 LYS A N 1
ATOM 919 C CA . LYS A 1 123 ? -32.040 -1.636 55.797 1.00 85.81 123 LYS A CA 1
ATOM 920 C C . LYS A 1 123 ? -33.032 -0.955 56.735 1.00 85.81 123 LYS A C 1
ATOM 922 O O . LYS A 1 123 ? -33.320 -1.502 57.791 1.00 85.81 123 LYS A O 1
ATOM 927 N N . ALA A 1 124 ? -33.613 0.175 56.328 1.00 85.00 124 ALA A N 1
ATOM 928 C CA . ALA A 1 124 ? -34.586 0.891 57.151 1.00 85.00 124 ALA A CA 1
ATOM 929 C C . ALA A 1 124 ? -35.831 0.043 57.473 1.00 85.00 124 ALA A C 1
ATOM 931 O O . ALA A 1 124 ? -36.339 0.100 58.591 1.00 85.00 124 ALA A O 1
ATOM 932 N N . VAL A 1 125 ? -36.309 -0.769 56.521 1.00 86.81 125 VAL A N 1
ATOM 933 C CA . VAL A 1 125 ? -37.418 -1.715 56.751 1.00 86.81 125 VAL A CA 1
ATOM 934 C C . VAL A 1 125 ? -37.025 -2.789 57.766 1.00 86.81 125 VAL A C 1
ATOM 936 O O . VAL A 1 125 ? -37.796 -3.071 58.680 1.00 86.81 125 VAL A O 1
ATOM 939 N N . VAL A 1 126 ? -35.827 -3.366 57.630 1.00 83.94 126 VAL A N 1
ATOM 940 C CA . VAL A 1 126 ? -35.303 -4.369 58.569 1.00 83.94 126 VAL A CA 1
ATOM 941 C C . VAL A 1 126 ? -35.179 -3.787 59.978 1.00 83.94 126 VAL A C 1
ATOM 943 O O . VAL A 1 126 ? -35.657 -4.401 60.930 1.00 83.94 126 VAL A O 1
ATOM 946 N N . ASP A 1 127 ? -34.599 -2.595 60.111 1.00 81.38 127 ASP A N 1
ATOM 947 C CA . ASP A 1 127 ? -34.427 -1.917 61.398 1.00 81.38 127 ASP A CA 1
ATOM 948 C C . ASP A 1 127 ? -35.781 -1.585 62.051 1.00 81.38 127 ASP A C 1
ATOM 950 O O . ASP A 1 127 ? -35.952 -1.765 63.258 1.00 81.38 127 ASP A O 1
ATOM 954 N N . ALA A 1 128 ? -36.772 -1.154 61.260 1.00 80.69 128 ALA A N 1
ATOM 955 C CA . ALA A 1 128 ? -38.127 -0.894 61.743 1.00 80.69 128 ALA A CA 1
ATOM 956 C C . ALA A 1 128 ? -38.837 -2.173 62.219 1.00 80.69 128 ALA A C 1
ATOM 958 O O . ALA A 1 128 ? -39.473 -2.158 63.274 1.00 80.69 128 ALA A O 1
ATOM 959 N N . GLU A 1 129 ? -38.704 -3.284 61.488 1.00 80.31 129 GLU A N 1
ATOM 960 C CA . GLU A 1 129 ? -39.283 -4.578 61.878 1.00 80.31 129 GLU A CA 1
ATOM 961 C C . GLU A 1 129 ? -38.635 -5.108 63.170 1.00 80.31 129 GLU A C 1
ATOM 963 O O . GLU A 1 129 ? -39.348 -5.587 64.058 1.00 80.31 129 GLU A O 1
ATOM 968 N N . TYR A 1 130 ? -37.310 -4.949 63.315 1.00 76.06 130 TYR A N 1
ATOM 969 C CA . TYR A 1 130 ? -36.576 -5.243 64.552 1.00 76.06 130 TYR A CA 1
ATOM 970 C C . TYR A 1 130 ? -37.044 -4.395 65.736 1.00 76.06 130 TYR A C 1
ATOM 972 O O . TYR A 1 130 ? -37.176 -4.919 66.837 1.00 76.06 130 TYR A O 1
ATOM 980 N N . ALA A 1 131 ? -37.305 -3.102 65.531 1.00 77.38 131 ALA A N 1
ATOM 981 C CA . ALA A 1 131 ? -37.789 -2.217 66.590 1.00 77.38 131 ALA A CA 1
ATOM 982 C C . ALA A 1 131 ? -39.253 -2.493 66.985 1.00 77.38 131 ALA A C 1
ATOM 984 O O . ALA A 1 131 ? -39.631 -2.264 68.134 1.00 77.38 131 ALA A O 1
ATOM 985 N N . ALA A 1 132 ? -40.080 -2.967 66.047 1.00 78.62 132 ALA A N 1
ATOM 986 C CA . ALA A 1 132 ? -41.499 -3.249 66.271 1.00 78.62 132 ALA A CA 1
ATOM 987 C C . ALA A 1 132 ? -41.761 -4.581 66.999 1.00 78.62 132 ALA A C 1
ATOM 989 O O . ALA A 1 132 ? -42.798 -4.723 67.648 1.00 78.62 132 ALA A O 1
ATOM 990 N N . HIS A 1 133 ? -40.846 -5.550 66.911 1.00 69.06 133 HIS A N 1
ATOM 991 C CA . HIS A 1 133 ? -40.988 -6.853 67.562 1.00 69.06 133 HIS A CA 1
ATOM 992 C C . HIS A 1 133 ? -40.174 -6.915 68.857 1.00 69.06 133 HIS A C 1
ATOM 994 O O . HIS A 1 133 ? -38.978 -6.644 68.885 1.00 69.06 133 HIS A O 1
ATOM 1000 N N . SER A 1 134 ? -40.827 -7.319 69.949 1.00 57.72 134 SER A N 1
ATOM 1001 C CA . SER A 1 134 ? -40.199 -7.408 71.274 1.00 57.72 134 SER A CA 1
ATOM 1002 C C . SER A 1 134 ? -39.299 -8.644 71.452 1.00 57.72 134 SER A C 1
ATOM 1004 O O . SER A 1 134 ? -38.575 -8.706 72.446 1.00 57.72 134 SER A O 1
ATOM 1006 N N . ASP A 1 135 ? -39.346 -9.613 70.525 1.00 67.44 135 ASP A N 1
ATOM 1007 C CA . ASP A 1 135 ? -38.513 -10.824 70.515 1.00 67.44 135 ASP A CA 1
ATOM 1008 C C . ASP A 1 135 ? -37.602 -10.861 69.263 1.00 67.44 135 ASP A C 1
ATOM 1010 O O . ASP A 1 135 ? -38.084 -11.058 68.142 1.00 67.44 135 ASP A O 1
ATOM 1014 N N . PRO A 1 136 ? -36.275 -10.707 69.430 1.00 67.19 136 PRO A N 1
ATOM 1015 C CA . PRO A 1 136 ? -35.301 -10.741 68.338 1.00 67.19 136 PRO A CA 1
ATOM 1016 C C . PRO A 1 136 ? -35.291 -12.043 67.517 1.00 67.19 136 PRO A C 1
ATOM 1018 O O . PRO A 1 136 ? -34.845 -12.028 66.365 1.00 67.19 136 PRO A O 1
ATOM 1021 N N . TYR A 1 137 ? -35.753 -13.169 68.080 1.00 68.00 137 TYR A N 1
ATOM 1022 C CA . TYR A 1 137 ? -35.755 -14.463 67.387 1.00 68.00 137 TYR A CA 1
ATOM 1023 C C . TYR A 1 137 ? -36.781 -14.525 66.251 1.00 68.00 137 TYR A C 1
ATOM 1025 O O . TYR A 1 137 ? -36.515 -15.134 65.213 1.00 68.00 137 TYR A O 1
ATOM 1033 N N . GLU A 1 138 ? -37.928 -13.865 66.405 1.00 69.62 138 GLU A N 1
ATOM 1034 C CA . GLU A 1 138 ? -39.007 -13.897 65.415 1.00 69.62 138 GLU A CA 1
ATOM 1035 C C . GLU A 1 138 ? -38.629 -13.119 64.141 1.00 69.62 138 GLU A C 1
ATOM 1037 O O . GLU A 1 138 ? -38.901 -13.550 63.017 1.00 69.62 138 GLU A O 1
ATOM 1042 N N . VAL A 1 139 ? -37.889 -12.020 64.311 1.00 68.62 139 VAL A N 1
ATOM 1043 C CA . VAL A 1 139 ? -37.345 -11.219 63.205 1.00 68.62 139 VAL A CA 1
ATOM 1044 C C . VAL A 1 139 ? -36.239 -11.980 62.469 1.00 68.62 139 VAL A C 1
ATOM 1046 O O . VAL A 1 139 ? -36.217 -12.001 61.237 1.00 68.62 139 VAL A O 1
ATOM 1049 N N . GLY A 1 140 ? -35.369 -12.688 63.200 1.00 71.31 140 GLY A N 1
ATOM 1050 C CA . GLY A 1 140 ? -34.325 -13.531 62.607 1.00 71.31 140 GLY A CA 1
ATOM 1051 C C . GLY A 1 140 ? -34.880 -14.637 61.699 1.00 71.31 140 GLY A C 1
ATOM 1052 O O . GLY A 1 140 ? -34.334 -14.880 60.621 1.00 71.31 140 GLY A O 1
ATOM 1053 N N . ILE A 1 141 ? -36.000 -15.261 62.083 1.00 75.12 141 ILE A N 1
ATOM 1054 C CA . ILE A 1 141 ? -36.672 -16.290 61.272 1.00 75.12 141 ILE A CA 1
ATOM 1055 C C . ILE A 1 141 ? -37.274 -15.679 59.999 1.00 75.12 141 ILE A C 1
ATOM 1057 O O . ILE A 1 141 ? -37.064 -16.214 58.910 1.00 75.12 141 ILE A O 1
ATOM 1061 N N . LYS A 1 142 ? -37.973 -14.538 60.100 1.00 73.62 142 LYS A N 1
ATOM 1062 C CA . LYS A 1 142 ? -38.551 -13.847 58.931 1.00 73.62 142 LYS A CA 1
ATOM 1063 C C . LYS A 1 142 ? -37.478 -13.416 57.923 1.00 73.62 142 LYS A C 1
ATOM 1065 O O . LYS A 1 142 ? -37.660 -13.614 56.723 1.00 73.62 142 LYS A O 1
ATOM 1070 N N . ILE A 1 143 ? -36.342 -12.893 58.396 1.00 74.75 143 ILE A N 1
ATOM 1071 C CA . ILE A 1 143 ? -35.207 -12.526 57.533 1.00 74.75 143 ILE A CA 1
ATOM 1072 C C . ILE A 1 143 ? -34.633 -13.762 56.830 1.00 74.75 143 ILE A C 1
ATOM 1074 O O . ILE A 1 143 ? -34.380 -13.709 55.628 1.00 74.75 143 ILE A O 1
ATOM 1078 N N . ALA A 1 144 ? -34.460 -14.883 57.539 1.00 77.62 144 ALA A N 1
ATOM 1079 C CA . ALA A 1 144 ? -33.958 -16.122 56.944 1.00 77.62 144 ALA A CA 1
ATOM 1080 C C . ALA A 1 144 ? -34.893 -16.670 55.848 1.00 77.62 144 ALA A C 1
ATOM 1082 O O . ALA A 1 144 ? -34.420 -17.108 54.800 1.00 77.62 144 ALA A O 1
ATOM 1083 N N . VAL A 1 145 ? -36.213 -16.585 56.056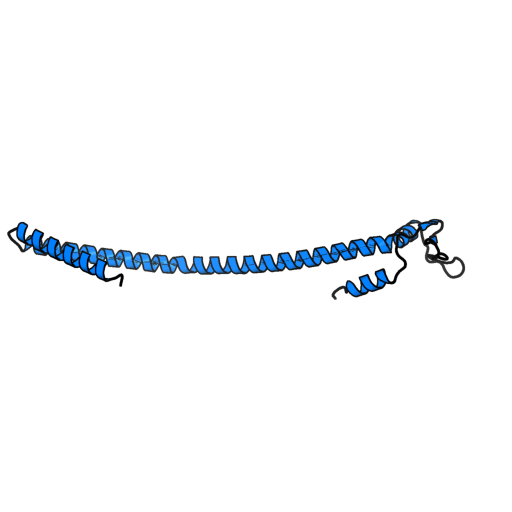 1.00 75.19 145 VAL A N 1
ATOM 1084 C CA . VAL A 1 145 ? -37.221 -16.986 55.060 1.00 75.19 145 VAL A CA 1
ATOM 1085 C C . VAL A 1 145 ? -37.183 -16.081 53.826 1.00 75.19 145 VAL A C 1
ATOM 1087 O O . VAL A 1 145 ? -37.195 -16.584 52.704 1.00 75.19 145 VAL A O 1
ATOM 1090 N N . LEU A 1 146 ? -37.083 -14.760 54.010 1.00 76.69 146 LEU A N 1
ATOM 1091 C CA . LEU A 1 146 ? -36.961 -13.817 52.893 1.00 76.69 146 LEU A CA 1
ATOM 1092 C C . LEU A 1 146 ? -35.670 -14.031 52.095 1.00 76.69 146 LEU A C 1
ATOM 1094 O O . LEU A 1 146 ? -35.696 -13.950 50.870 1.00 76.69 146 LEU A O 1
ATOM 1098 N N . ARG A 1 147 ? -34.559 -14.355 52.767 1.00 77.75 147 ARG A N 1
ATOM 1099 C CA . ARG A 1 147 ? -33.279 -14.657 52.111 1.00 77.75 147 ARG A CA 1
ATOM 1100 C C . ARG A 1 147 ? -33.372 -15.913 51.244 1.00 77.75 147 ARG A C 1
ATOM 1102 O O . ARG A 1 147 ? -33.002 -15.867 50.081 1.00 77.75 147 ARG A O 1
ATOM 1109 N N . ALA A 1 148 ? -33.972 -16.980 51.773 1.00 76.19 148 ALA A N 1
ATOM 1110 C CA . ALA A 1 148 ? -34.203 -18.211 51.019 1.00 76.19 148 ALA A CA 1
ATOM 1111 C C . ALA A 1 148 ? -35.139 -18.007 49.811 1.00 76.19 148 ALA A C 1
ATOM 1113 O O . ALA A 1 148 ? -34.958 -18.642 48.776 1.00 76.19 148 ALA A O 1
ATOM 1114 N N . ALA A 1 149 ? -36.131 -17.116 49.924 1.00 68.06 149 ALA A N 1
ATOM 1115 C CA . ALA A 1 149 ? -37.019 -16.772 48.813 1.00 68.06 149 ALA A CA 1
ATOM 1116 C C . ALA A 1 149 ? -36.312 -15.951 47.717 1.00 68.06 149 ALA A C 1
ATOM 1118 O O . ALA A 1 149 ? -36.592 -16.151 46.537 1.00 68.06 149 ALA A O 1
ATOM 1119 N N . LEU A 1 150 ? -35.391 -15.058 48.097 1.00 74.62 150 LEU A N 1
ATOM 1120 C CA . LEU A 1 150 ? -34.540 -14.303 47.170 1.00 74.62 150 LEU A CA 1
ATOM 1121 C C . LEU A 1 150 ? -33.570 -15.220 46.418 1.00 74.62 150 LEU A C 1
ATOM 1123 O O . LEU A 1 150 ? -33.539 -15.183 45.192 1.00 74.62 150 LEU A O 1
ATOM 1127 N N . ASP A 1 151 ? -32.876 -16.111 47.128 1.00 79.69 151 AS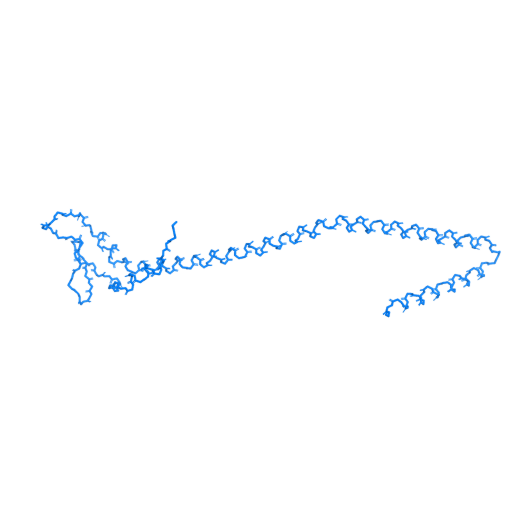P A N 1
ATOM 1128 C CA . ASP A 1 151 ? -31.957 -17.080 46.516 1.00 79.69 151 ASP A CA 1
ATOM 1129 C C . ASP A 1 151 ? -32.686 -18.002 45.510 1.00 79.69 151 ASP A C 1
ATOM 1131 O O . ASP A 1 151 ? -32.142 -18.370 44.469 1.00 79.69 151 ASP A O 1
ATOM 1135 N N . ALA A 1 152 ? -33.950 -18.352 45.786 1.00 71.31 152 ALA A N 1
ATOM 1136 C CA . ALA A 1 152 ? -34.785 -19.146 44.882 1.00 71.31 152 ALA A CA 1
ATOM 1137 C C . ALA A 1 152 ? -35.243 -18.377 43.626 1.00 71.31 152 ALA A C 1
ATOM 1139 O O . ALA A 1 152 ? -35.455 -18.993 42.581 1.00 71.31 152 ALA A O 1
ATOM 1140 N N . LEU A 1 153 ? -35.400 -17.051 43.712 1.00 68.69 153 LEU A N 1
ATOM 1141 C CA . LEU A 1 153 ? -35.722 -16.191 42.569 1.00 68.69 153 LEU A CA 1
ATOM 1142 C C . LEU A 1 153 ? -34.506 -15.991 41.655 1.00 68.69 153 LEU A C 1
ATOM 1144 O O . LEU A 1 153 ? -34.660 -16.075 40.438 1.00 68.69 153 LEU A O 1
ATOM 1148 N N . ASP A 1 154 ? -33.312 -15.813 42.226 1.00 71.25 154 ASP A N 1
ATOM 1149 C CA . ASP A 1 154 ? -32.062 -15.704 41.460 1.00 71.25 154 ASP A CA 1
ATOM 1150 C C . ASP A 1 154 ? -31.746 -17.007 40.704 1.00 71.25 154 ASP A C 1
ATOM 1152 O O . ASP A 1 154 ? -31.342 -16.974 39.543 1.00 71.25 154 ASP A O 1
ATOM 1156 N N . ALA A 1 155 ? -32.030 -18.167 41.306 1.00 70.62 155 ALA A N 1
ATOM 1157 C CA . ALA A 1 155 ? -31.892 -19.470 40.647 1.00 70.62 155 ALA A CA 1
ATOM 1158 C C . ALA A 1 155 ? -32.944 -19.736 39.545 1.00 70.62 155 ALA A C 1
ATOM 1160 O O . ALA A 1 155 ? -32.762 -20.634 38.724 1.00 70.62 155 ALA A O 1
ATOM 1161 N N . GLY A 1 156 ? -34.051 -18.985 39.523 1.00 52.78 156 GLY A N 1
ATOM 1162 C CA . GLY A 1 156 ? -35.138 -19.136 38.549 1.00 52.78 156 GLY A CA 1
ATOM 1163 C C . GLY A 1 156 ? -35.018 -18.254 37.299 1.00 52.78 156 GLY A C 1
ATOM 1164 O O . GLY A 1 156 ? -35.802 -18.430 36.368 1.00 52.78 156 GLY A O 1
ATOM 1165 N N . GLY A 1 157 ? -34.070 -17.309 37.265 1.00 46.41 157 GLY A N 1
ATOM 1166 C CA . GLY A 1 157 ? -33.885 -16.345 36.169 1.00 46.41 157 GLY A CA 1
ATOM 1167 C C . GLY A 1 157 ? -32.988 -16.803 35.008 1.00 46.41 157 GLY A C 1
ATOM 1168 O O . GLY A 1 157 ? -32.876 -16.079 34.023 1.00 46.41 157 GLY A O 1
ATOM 1169 N N . GLU A 1 158 ? -32.358 -17.980 35.098 1.00 45.91 158 GLU A N 1
ATOM 1170 C CA . GLU A 1 158 ? -31.445 -18.527 34.072 1.00 45.91 158 GLU A CA 1
ATOM 1171 C C . GLU A 1 158 ? -32.106 -19.513 33.077 1.00 45.91 158 GLU A C 1
ATOM 1173 O O . GLU A 1 158 ? -31.401 -20.243 32.380 1.00 45.91 158 GLU A O 1
ATOM 1178 N N . SER A 1 159 ? -33.442 -19.572 32.987 1.00 41.59 159 SER A N 1
ATOM 1179 C CA . SER A 1 159 ? -34.162 -20.483 32.064 1.00 41.59 159 SER A CA 1
ATOM 1180 C C . SER A 1 159 ? -34.682 -19.812 30.796 1.00 41.59 159 SER A C 1
ATOM 1182 O O . SER A 1 159 ? -35.331 -18.750 30.911 1.00 41.59 159 SER A O 1
#

Sequence (159 aa):
MSIDLDAIKARLAAATPGPWDYVGQGWITHPGTTFAAVGTPDQGMIPCTDADADLIAHAPTDLAALLAEVRALRKRAANLSLERAEFADEAQSLRDRLARIPERTTNAEAEVERLRAVVDSAKAVVDAEYAAHSDPYEVGIKIAVLR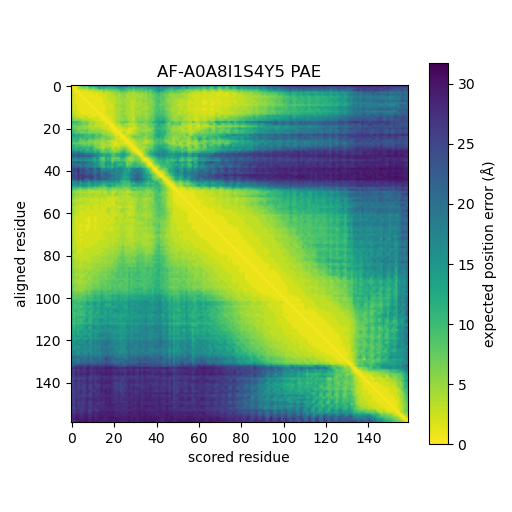AALDALDAGGES

Solvent-accessible surface area (backbone atoms only — not comparable to full-atom values): 9147 Å² total; per-residue (Å²): 137,83,84,64,64,62,66,51,48,51,54,57,70,73,42,82,81,50,65,37,46,69,75,59,95,22,31,32,32,46,97,96,57,87,61,52,69,65,60,59,91,90,73,77,66,64,90,55,44,64,66,56,31,49,50,59,24,39,39,55,49,52,51,52,53,50,54,51,48,54,51,51,48,53,51,50,53,52,51,54,52,50,55,51,49,53,52,51,52,51,53,48,54,50,48,57,56,58,68,47,46,63,58,53,50,52,53,50,52,52,50,53,51,51,51,51,53,51,52,54,51,52,48,52,51,52,54,49,53,53,73,73,42,96,52,73,67,64,50,54,52,53,52,52,52,53,50,55,52,48,58,54,49,66,70,62,70,83,118

Secondary structure (DSSP, 8-state):
----HHHHHHHHHHSPPSPPEEEETTEEE-TTS--EES--TTS------HHHHHHHHHHHHHHHHHHHHHHHHHHHHHHHHHHHHHHHHHHHHHHHHHHTHHHHHHHHHHHHHHHHHHHHHHHHHHHHHHHH-S-HHHHHHHHHHHHHHHHHHHTTTT-

Radius of gyration: 44.4 Å; Cα contacts (8 Å, |Δi|>4): 78; chains: 1; bounding box: 75×38×116 Å

Mean predicted aligned error: 12.55 Å

Foldseek 3Di:
DDDDLVVVVVVLVPDDDAQWDQDDPQWTHHPPDDTDHPDDPPPDDDDRDSVNSVCNSCVSVVSVVVSVVVVVVVVVVVVVVVVVVVVVVVVVVVVVVVVCPVVVVVVVVVVVVVVVVVVVVVVVVLVVVCVVDPDNVVSVVVVVVVVVVVVVVVVVPPD